Protein AF-A0A1C4LVW5-F1 (afdb_monomer_lite)

Foldseek 3Di:
DQQFAEDALLVLLVLLLVVLVVQLVVCVVVVWHPDPPPPTHSVVSNVLSVLSNVLSCVDDDPPDDDDPRVVSLVSQLLSCQLDDPRSVVCSQVSSVVVSYDYDHDPDHPRPPDDPSVVVVVVVVPD

Secondary structure (DSSP, 8-state):
-PPPEE--HHHHHHHHHHHHHHHHHHHHHHTS-SSS-STT-HHHHHHHHHHHHHHHHTSPPTT--S--HHHHHHHHHHHHHHS-HHHHHHHHHHHHHTTEE----S-----S-STHHHHHHHHS--

pLDDT: mean 72.52, std 17.99, range [35.81, 91.88]

Sequence (126 aa):
MRIKRPIDDGEAARVLTYLAVIQIRAMARRREPFFEWMGDDYVACIGWLADLVHSLAGAPPPTMRLPFPRRRHRVMEHTWAVADDAGRRWILEALEREGRAWNPPTGGKPALGGLIARWARCREGG

Radius of gyration: 15.1 Å; chains: 1; bounding box: 37×40×40 Å

Structure (mmCIF, N/CA/C/O backbone):
data_AF-A0A1C4LVW5-F1
#
_entry.id   AF-A0A1C4LVW5-F1
#
loop_
_atom_site.group_PDB
_atom_site.id
_atom_site.type_symbol
_atom_site.label_atom_id
_atom_site.label_alt_id
_atom_site.label_comp_id
_atom_site.label_asym_id
_atom_site.label_entity_id
_atom_site.label_seq_id
_atom_site.pdbx_PDB_ins_code
_atom_site.Cartn_x
_atom_site.Cartn_y
_atom_site.Cartn_z
_atom_site.occupancy
_atom_site.B_iso_or_equiv
_atom_site.auth_seq_id
_atom_site.auth_comp_id
_atom_site.auth_asym_id
_atom_site.auth_atom_id
_atom_site.pdbx_PDB_model_num
ATOM 1 N N . MET A 1 1 ? -11.208 22.719 5.347 1.00 50.19 1 MET A N 1
ATOM 2 C CA . MET A 1 1 ? -10.317 21.645 5.836 1.00 50.19 1 MET A CA 1
ATOM 3 C C . MET A 1 1 ? -11.197 20.474 6.264 1.00 50.19 1 MET A C 1
ATOM 5 O O . MET A 1 1 ? -11.912 20.606 7.248 1.00 50.19 1 MET A O 1
ATOM 9 N N . ARG A 1 2 ? -11.291 19.392 5.472 1.00 63.41 2 ARG A N 1
ATOM 10 C CA . ARG A 1 2 ? -12.091 18.215 5.871 1.00 63.41 2 ARG A CA 1
ATOM 11 C C . ARG A 1 2 ? -11.367 17.513 7.020 1.00 63.41 2 ARG A C 1
ATOM 13 O O . ARG A 1 2 ? -10.191 17.191 6.885 1.00 63.41 2 ARG A O 1
ATOM 20 N N . ILE A 1 3 ? -12.059 17.295 8.135 1.00 73.06 3 ILE A N 1
ATOM 21 C CA . ILE A 1 3 ? -11.538 16.512 9.258 1.00 73.06 3 ILE A CA 1
ATOM 22 C C . ILE A 1 3 ? -11.366 15.069 8.766 1.00 73.06 3 ILE A C 1
ATOM 24 O O . ILE A 1 3 ? -12.339 14.439 8.349 1.00 73.06 3 ILE A O 1
ATOM 28 N N . LYS A 1 4 ? -10.128 14.563 8.764 1.00 85.00 4 LYS A N 1
ATOM 29 C CA . LYS A 1 4 ? -9.839 13.166 8.415 1.00 85.00 4 LYS A CA 1
ATOM 30 C C . LYS A 1 4 ? -10.251 12.269 9.577 1.00 85.00 4 LYS A C 1
ATOM 32 O O . LYS A 1 4 ? -9.966 12.583 10.731 1.00 85.00 4 LYS A O 1
ATOM 37 N N . ARG A 1 5 ? -10.894 11.139 9.284 1.00 90.25 5 ARG A N 1
ATOM 38 C CA . ARG A 1 5 ? -11.265 10.174 10.324 1.00 90.25 5 ARG A CA 1
ATOM 39 C C . ARG A 1 5 ? -10.052 9.303 10.678 1.00 90.25 5 ARG A C 1
ATOM 41 O O . ARG A 1 5 ? -9.508 8.688 9.758 1.00 90.25 5 ARG A O 1
ATOM 48 N N . PRO A 1 6 ? -9.641 9.217 11.956 1.00 89.06 6 PRO A N 1
ATOM 49 C CA . PRO A 1 6 ? -8.591 8.295 12.367 1.00 89.06 6 PRO A CA 1
ATOM 50 C C . PRO A 1 6 ? -9.045 6.843 12.170 1.00 89.06 6 PRO A C 1
ATOM 52 O O . PRO A 1 6 ? -10.211 6.522 12.414 1.00 89.06 6 PRO A O 1
ATOM 55 N N . ILE A 1 7 ? -8.135 5.983 11.714 1.00 86.56 7 ILE A N 1
ATOM 56 C CA . ILE A 1 7 ? -8.403 4.563 11.457 1.00 86.56 7 ILE A CA 1
ATOM 57 C C . ILE A 1 7 ? -7.324 3.662 12.058 1.00 86.56 7 ILE A C 1
ATOM 59 O O . ILE A 1 7 ? -6.179 4.081 12.227 1.00 86.56 7 ILE A O 1
ATOM 63 N N . ASP A 1 8 ? -7.697 2.418 12.360 1.00 86.06 8 ASP A N 1
ATOM 64 C CA . ASP A 1 8 ? -6.762 1.380 12.796 1.00 86.06 8 ASP A CA 1
ATOM 65 C C . ASP A 1 8 ? -6.098 0.651 11.610 1.00 86.06 8 ASP A C 1
ATOM 67 O O . ASP A 1 8 ? -6.474 0.826 10.447 1.00 86.06 8 ASP A O 1
ATOM 71 N N . ASP A 1 9 ? -5.110 -0.195 11.908 1.00 85.44 9 ASP A N 1
ATOM 72 C CA . ASP A 1 9 ? -4.372 -0.986 10.912 1.00 85.44 9 ASP A CA 1
ATOM 73 C C . ASP A 1 9 ? -5.262 -1.936 10.106 1.00 85.44 9 ASP A C 1
ATOM 75 O O . ASP A 1 9 ? -5.001 -2.217 8.937 1.00 85.44 9 ASP A O 1
ATOM 79 N N . GLY A 1 10 ? -6.317 -2.469 10.723 1.00 83.56 10 GLY A N 1
ATOM 80 C CA . GLY A 1 10 ? -7.216 -3.400 10.056 1.00 83.56 10 GLY A CA 1
ATOM 81 C C . GLY A 1 10 ? -8.107 -2.710 9.037 1.00 83.56 10 GLY A C 1
ATOM 82 O O . GLY A 1 10 ? -8.377 -3.261 7.968 1.00 83.56 10 GLY A O 1
ATOM 83 N N . GLU A 1 11 ? -8.555 -1.507 9.358 1.00 86.19 11 GLU A N 1
ATOM 84 C CA . GLU A 1 11 ? -9.271 -0.653 8.435 1.00 86.19 11 GLU A CA 1
ATOM 85 C C . GLU A 1 11 ? -8.353 -0.118 7.330 1.00 86.19 11 GLU A C 1
ATOM 87 O O . GLU A 1 11 ? -8.731 -0.187 6.158 1.00 86.19 11 GLU A O 1
ATOM 92 N N . ALA A 1 12 ? -7.134 0.315 7.666 1.00 88.69 12 ALA A N 1
ATOM 93 C CA . ALA A 1 12 ? -6.141 0.746 6.684 1.00 88.69 12 ALA A CA 1
ATOM 94 C C . ALA A 1 12 ? -5.856 -0.368 5.665 1.00 88.69 12 ALA A C 1
ATOM 96 O O . ALA A 1 12 ? -6.000 -0.152 4.462 1.00 88.69 12 ALA A O 1
ATOM 97 N N . ALA A 1 13 ? -5.584 -1.591 6.134 1.00 87.88 13 ALA A N 1
ATOM 98 C CA . ALA A 1 13 ? -5.351 -2.751 5.274 1.00 87.88 13 ALA A CA 1
ATOM 99 C C . ALA A 1 13 ? -6.521 -3.025 4.312 1.00 87.88 13 ALA A C 1
ATOM 101 O O . ALA A 1 13 ? -6.311 -3.319 3.133 1.00 87.88 13 ALA A O 1
ATOM 102 N N . ARG A 1 14 ? -7.770 -2.903 4.784 1.00 85.69 14 ARG A N 1
ATOM 103 C CA . ARG A 1 14 ? -8.960 -3.101 3.942 1.00 85.69 14 ARG A CA 1
ATOM 104 C C . ARG A 1 14 ? -9.089 -2.039 2.855 1.00 85.69 14 ARG A C 1
ATOM 106 O O . ARG A 1 14 ? -9.358 -2.391 1.708 1.00 85.69 14 ARG A O 1
ATOM 113 N N . VAL A 1 15 ? -8.919 -0.766 3.213 1.00 89.94 15 VAL A N 1
ATOM 114 C CA . VAL A 1 15 ? -9.013 0.351 2.260 1.00 89.94 15 VAL A CA 1
ATOM 115 C C . VAL A 1 15 ? -7.920 0.230 1.201 1.00 89.94 15 VAL A C 1
ATOM 117 O O . VAL A 1 15 ? -8.219 0.274 0.010 1.00 8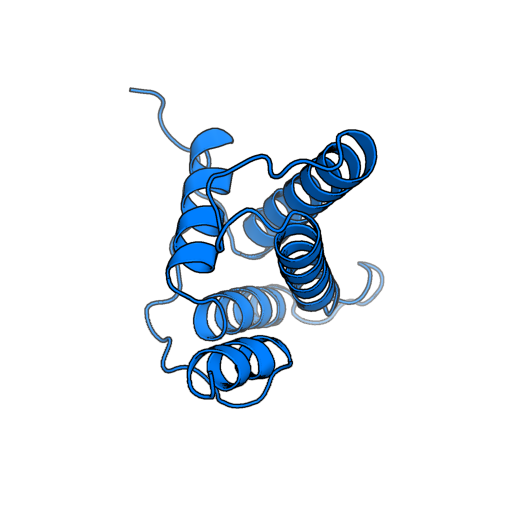9.94 15 VAL A O 1
ATOM 120 N N . LEU A 1 16 ? -6.677 -0.025 1.616 1.00 91.31 16 LEU A N 1
ATOM 121 C CA . LEU A 1 16 ? -5.541 -0.193 0.707 1.00 91.31 16 LEU A CA 1
ATOM 122 C C . LEU A 1 16 ? -5.735 -1.384 -0.238 1.00 91.31 16 LEU A C 1
ATOM 124 O O . LEU A 1 16 ? -5.508 -1.245 -1.436 1.00 91.31 16 LEU A O 1
ATOM 128 N N . THR A 1 17 ? -6.226 -2.522 0.267 1.00 89.75 17 THR A N 1
ATOM 129 C CA . THR A 1 17 ? -6.532 -3.699 -0.567 1.00 89.75 17 THR A CA 1
ATOM 130 C C . THR A 1 17 ? -7.570 -3.365 -1.639 1.00 89.75 17 THR A C 1
ATOM 132 O O . THR A 1 17 ? -7.396 -3.705 -2.808 1.00 89.75 17 THR A O 1
ATOM 135 N N . TYR A 1 18 ? -8.648 -2.676 -1.256 1.00 89.88 18 TYR A N 1
ATOM 136 C CA . TYR A 1 18 ? -9.700 -2.269 -2.185 1.00 89.88 18 TYR A CA 1
ATOM 137 C C . TYR A 1 18 ? -9.173 -1.319 -3.273 1.00 89.88 18 TYR A C 1
ATOM 139 O O . TYR A 1 18 ? -9.402 -1.554 -4.463 1.00 89.88 18 TYR A O 1
ATOM 147 N N . LEU A 1 19 ? -8.419 -0.289 -2.879 1.00 90.19 19 LEU A N 1
ATOM 148 C CA . LEU A 1 19 ? -7.835 0.684 -3.804 1.00 90.19 19 LEU A CA 1
ATOM 149 C C . LEU A 1 19 ? -6.818 0.043 -4.754 1.00 90.19 19 LEU A C 1
ATOM 151 O O . LEU A 1 19 ? -6.869 0.297 -5.958 1.00 90.19 19 LEU A O 1
ATOM 155 N N . ALA A 1 20 ? -5.947 -0.828 -4.241 1.00 90.81 20 ALA A N 1
ATOM 156 C CA . ALA A 1 20 ? -4.953 -1.536 -5.040 1.00 90.81 20 ALA A CA 1
ATOM 157 C C . ALA A 1 20 ? -5.610 -2.386 -6.138 1.00 90.81 20 ALA A C 1
ATOM 159 O O . ALA A 1 20 ? -5.222 -2.299 -7.301 1.00 90.81 20 ALA A O 1
ATOM 160 N N . VAL A 1 21 ? -6.670 -3.138 -5.817 1.00 91.88 21 VAL A N 1
ATOM 161 C CA . VAL A 1 21 ? -7.400 -3.951 -6.807 1.00 91.88 21 VAL A CA 1
ATOM 162 C C . VAL A 1 21 ? -8.043 -3.089 -7.898 1.00 91.88 21 VAL A C 1
ATOM 164 O O . VAL A 1 21 ? -8.009 -3.462 -9.074 1.00 91.88 21 VAL A O 1
ATOM 167 N N . ILE A 1 22 ? -8.624 -1.939 -7.542 1.00 90.69 22 ILE A N 1
ATOM 168 C CA . ILE A 1 22 ? -9.199 -1.011 -8.528 1.00 90.69 22 ILE A CA 1
ATOM 169 C C . ILE A 1 22 ? -8.113 -0.469 -9.455 1.00 90.69 22 ILE A C 1
ATOM 171 O O . ILE A 1 22 ? -8.289 -0.492 -10.674 1.00 90.69 22 ILE A O 1
ATOM 175 N N . GLN A 1 23 ? -6.991 -0.020 -8.894 1.00 89.31 23 GLN A N 1
ATOM 176 C CA . GLN A 1 23 ? -5.890 0.547 -9.668 1.00 89.31 23 GLN A CA 1
ATOM 177 C C . GLN A 1 23 ? -5.241 -0.496 -10.582 1.00 89.31 23 GLN A C 1
ATOM 179 O O . GLN A 1 23 ? -5.038 -0.206 -11.757 1.00 89.31 23 GLN A O 1
ATOM 184 N N . ILE A 1 24 ? -5.025 -1.730 -10.109 1.00 89.75 24 ILE A N 1
ATOM 185 C CA . ILE A 1 24 ? -4.551 -2.844 -10.948 1.00 89.75 24 ILE A CA 1
ATOM 186 C C . ILE A 1 24 ? -5.487 -3.052 -12.140 1.00 89.75 24 ILE A C 1
ATOM 188 O O . ILE A 1 24 ? -5.038 -3.088 -13.284 1.00 89.75 24 ILE A O 1
ATOM 192 N N . ARG A 1 25 ? -6.800 -3.167 -11.897 1.00 89.25 25 ARG A N 1
ATOM 193 C CA . ARG A 1 25 ? -7.788 -3.387 -12.968 1.00 89.25 25 ARG A CA 1
ATOM 194 C C . ARG A 1 25 ? -7.795 -2.250 -13.978 1.00 89.25 25 ARG A C 1
ATOM 196 O O . ARG A 1 25 ? -7.93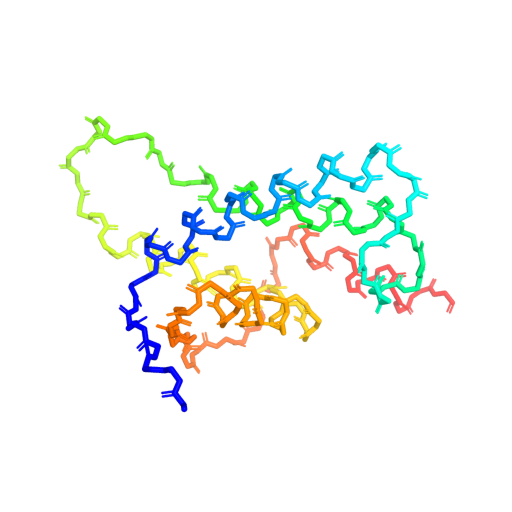8 -2.490 -15.174 1.00 89.25 25 ARG A O 1
ATOM 203 N N . ALA A 1 26 ? -7.678 -1.021 -13.498 1.00 88.19 26 ALA A N 1
ATOM 204 C CA . ALA A 1 26 ? -7.690 0.147 -14.350 1.00 88.19 26 ALA A CA 1
ATOM 205 C C . ALA A 1 26 ? -6.397 0.245 -15.188 1.00 88.19 26 ALA A C 1
ATOM 207 O O . ALA A 1 26 ? -6.492 0.475 -16.393 1.00 88.19 26 ALA A O 1
ATOM 208 N N . MET A 1 27 ? -5.220 -0.009 -14.598 1.00 89.75 27 MET A N 1
ATOM 209 C CA . MET A 1 27 ? -3.935 -0.057 -15.318 1.00 89.75 27 MET A CA 1
ATOM 210 C C . MET A 1 27 ? -3.909 -1.185 -16.347 1.00 89.75 27 MET A C 1
ATOM 212 O O . MET A 1 27 ? -3.559 -0.952 -17.497 1.00 89.75 27 MET A O 1
ATOM 216 N N . ALA A 1 28 ? -4.364 -2.386 -15.983 1.00 88.38 28 ALA A N 1
ATOM 217 C CA . ALA A 1 28 ? -4.415 -3.528 -16.897 1.00 88.38 28 ALA A CA 1
ATOM 218 C C . ALA A 1 28 ? -5.303 -3.263 -18.127 1.00 88.38 28 ALA A C 1
ATOM 220 O O . ALA A 1 28 ? -5.020 -3.757 -19.217 1.00 88.38 28 ALA A O 1
ATOM 221 N N . ARG A 1 29 ? -6.373 -2.471 -17.967 1.00 88.38 29 ARG A N 1
ATOM 222 C CA . ARG A 1 29 ? -7.258 -2.068 -19.071 1.00 88.38 29 ARG A CA 1
ATOM 223 C C . ARG A 1 29 ? -6.643 -0.993 -19.962 1.00 88.38 29 ARG A C 1
ATOM 225 O O . ARG A 1 29 ? -6.787 -1.077 -21.175 1.00 88.38 29 ARG A O 1
ATOM 232 N N . ARG A 1 30 ? -6.007 0.016 -19.365 1.00 86.31 30 ARG A N 1
ATOM 233 C CA . ARG A 1 30 ? -5.451 1.169 -20.089 1.00 86.31 30 ARG A CA 1
ATOM 234 C C . ARG A 1 30 ? -4.072 0.906 -20.686 1.00 86.31 30 ARG A C 1
ATOM 236 O O . ARG A 1 30 ? -3.717 1.568 -21.647 1.00 86.31 30 ARG A O 1
ATOM 243 N N . ARG A 1 31 ? -3.329 -0.063 -20.137 1.00 84.75 31 ARG A N 1
ATOM 244 C CA . ARG A 1 31 ? -1.906 -0.319 -20.429 1.00 84.75 31 ARG A CA 1
ATOM 245 C C . ARG A 1 31 ? -1.023 0.910 -20.190 1.00 84.75 31 ARG A C 1
ATOM 247 O O . ARG A 1 31 ? -0.039 1.124 -20.884 1.00 84.75 31 ARG A O 1
ATOM 254 N N . GLU A 1 32 ? -1.404 1.703 -19.197 1.00 81.50 32 GLU A N 1
ATOM 255 C CA . GLU A 1 32 ? -0.751 2.949 -18.808 1.00 81.50 32 GLU A CA 1
ATOM 256 C C . GLU A 1 32 ? -0.741 3.045 -17.279 1.00 81.50 32 GLU A C 1
ATOM 258 O O . GLU A 1 32 ? -1.711 2.609 -16.635 1.00 81.50 32 GLU A O 1
ATOM 263 N N . PRO A 1 33 ? 0.312 3.619 -16.679 1.00 74.69 33 PRO A N 1
ATOM 264 C CA . PRO A 1 33 ? 0.351 3.836 -15.244 1.00 74.69 33 PRO A CA 1
ATOM 265 C C . PRO A 1 33 ? -0.599 4.982 -14.842 1.00 74.69 33 PRO A C 1
ATOM 267 O O . PRO A 1 33 ? -0.805 5.945 -15.578 1.00 74.69 33 PRO A O 1
ATOM 270 N N . PHE A 1 34 ? -1.217 4.887 -13.657 1.00 66.69 34 PHE A N 1
ATOM 271 C CA . PHE A 1 34 ? -2.061 5.972 -13.110 1.00 66.69 34 PHE A CA 1
ATOM 272 C C . PHE A 1 34 ? -1.259 7.112 -12.478 1.00 66.69 34 PHE A C 1
ATOM 274 O O . PHE A 1 34 ? -1.814 8.175 -12.202 1.00 66.69 34 PHE A O 1
ATOM 281 N N . PHE A 1 35 ? 0.017 6.865 -12.214 1.00 65.50 35 PHE A N 1
ATOM 282 C CA . PHE A 1 35 ? 0.938 7.768 -11.549 1.00 65.50 35 PHE A CA 1
ATOM 283 C C . PHE A 1 35 ? 2.252 7.736 -12.321 1.00 65.50 35 PHE A C 1
ATOM 285 O O . PHE A 1 35 ? 2.616 6.677 -12.827 1.00 65.50 35 PHE A O 1
ATOM 292 N N . GLU A 1 36 ? 2.982 8.848 -12.360 1.00 60.62 36 GLU A N 1
ATOM 293 C CA . GLU A 1 36 ? 4.411 8.848 -12.698 1.00 60.62 36 GLU A CA 1
ATOM 294 C C . GLU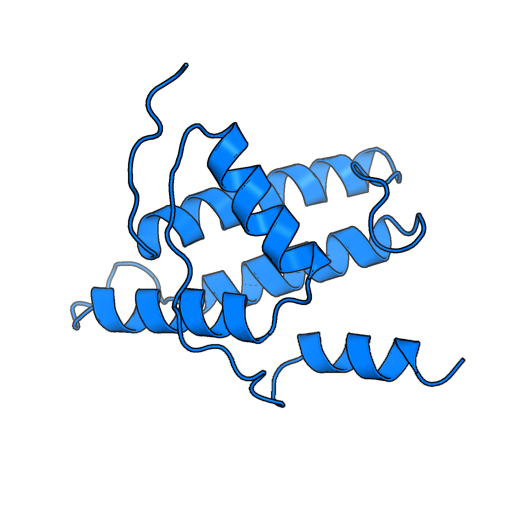 A 1 36 ? 5.161 8.101 -11.576 1.00 60.62 36 GLU A C 1
ATOM 296 O O . GLU A 1 36 ? 5.749 8.688 -10.670 1.00 60.62 36 GLU A O 1
ATOM 301 N N . TRP A 1 37 ? 5.027 6.777 -11.537 1.00 64.38 37 TRP A N 1
ATOM 302 C CA . TRP A 1 37 ? 5.591 5.908 -10.514 1.00 64.38 37 TRP A CA 1
ATOM 303 C C . TRP A 1 37 ? 6.505 4.888 -11.194 1.00 64.38 37 TRP A C 1
ATOM 305 O O . TRP A 1 37 ? 6.105 4.240 -12.152 1.00 64.38 37 TRP A O 1
ATOM 315 N N . MET A 1 38 ? 7.739 4.758 -10.686 1.00 52.84 38 MET A N 1
ATOM 316 C CA . MET A 1 38 ? 8.722 3.732 -11.078 1.00 52.84 38 MET A CA 1
ATOM 317 C C . MET A 1 38 ? 9.104 3.737 -12.568 1.00 52.84 38 MET A C 1
ATOM 319 O O . MET A 1 38 ? 9.331 2.675 -13.129 1.00 52.84 38 MET A O 1
ATOM 323 N N . GLY A 1 39 ? 9.216 4.909 -13.203 1.00 54.25 39 GLY A N 1
ATOM 324 C CA . GLY A 1 39 ? 9.658 4.994 -14.601 1.00 54.25 39 GLY A CA 1
ATOM 325 C C . GLY A 1 39 ? 8.713 4.247 -15.546 1.00 54.25 39 GLY A C 1
ATOM 326 O O . GLY A 1 39 ? 9.065 3.195 -16.057 1.00 54.25 39 GLY A O 1
ATOM 327 N N . ASP A 1 40 ? 7.507 4.784 -15.729 1.00 61.34 40 ASP A N 1
ATOM 328 C CA . ASP A 1 40 ? 6.515 4.485 -16.778 1.00 61.34 40 ASP A CA 1
ATOM 329 C C . ASP A 1 40 ? 6.028 3.034 -16.998 1.00 61.34 40 ASP A C 1
ATOM 331 O O . ASP A 1 40 ? 5.055 2.832 -17.732 1.00 61.34 40 ASP A O 1
ATOM 335 N N . ASP A 1 41 ? 6.596 2.014 -16.348 1.00 79.50 41 ASP A N 1
ATOM 336 C CA . ASP A 1 41 ? 6.149 0.632 -16.530 1.00 79.50 41 ASP A CA 1
ATOM 337 C C . ASP A 1 41 ? 4.923 0.305 -15.657 1.00 79.50 41 ASP A C 1
ATOM 339 O O . ASP A 1 41 ? 5.001 -0.008 -14.461 1.00 79.50 41 ASP A O 1
ATOM 343 N N . TYR A 1 42 ? 3.746 0.334 -16.286 1.00 79.38 42 TYR A N 1
ATOM 344 C CA . TYR A 1 42 ? 2.479 -0.055 -15.665 1.00 79.38 42 TYR A CA 1
ATOM 345 C C . TYR A 1 42 ? 2.478 -1.510 -15.158 1.00 79.38 42 TYR A C 1
ATOM 347 O O . TYR A 1 42 ? 1.722 -1.826 -14.236 1.00 79.38 42 TYR A O 1
ATOM 355 N N . VAL A 1 43 ? 3.318 -2.397 -15.711 1.00 83.94 43 VAL A N 1
ATOM 356 C CA . VAL A 1 43 ? 3.469 -3.783 -15.241 1.00 83.94 43 VAL A CA 1
ATOM 357 C C . VAL A 1 43 ? 4.171 -3.810 -13.887 1.00 83.94 43 VAL A C 1
ATOM 359 O O . VAL A 1 43 ? 3.708 -4.506 -12.981 1.00 83.94 43 VAL A O 1
ATOM 362 N N . ALA A 1 44 ? 5.223 -3.008 -13.704 1.00 82.31 44 ALA A N 1
ATOM 363 C CA . ALA A 1 44 ? 5.896 -2.855 -12.415 1.00 82.31 44 ALA A CA 1
ATOM 364 C C . ALA A 1 44 ? 4.942 -2.287 -11.347 1.00 82.31 44 ALA A C 1
ATOM 366 O O . ALA A 1 44 ? 4.885 -2.799 -10.226 1.00 82.31 44 ALA A O 1
ATOM 367 N N . CYS A 1 45 ? 4.114 -1.303 -11.717 1.00 82.12 45 CYS A N 1
ATOM 368 C CA . CYS A 1 45 ? 3.086 -0.750 -10.829 1.00 82.12 45 CYS A CA 1
ATOM 369 C C . CYS A 1 45 ? 2.047 -1.805 -10.411 1.00 82.12 45 CYS A C 1
ATOM 371 O O . CYS A 1 45 ? 1.679 -1.897 -9.237 1.00 82.12 45 CYS A O 1
ATOM 373 N N . ILE A 1 46 ? 1.577 -2.626 -11.357 1.00 86.94 46 ILE A N 1
ATOM 374 C CA . ILE A 1 46 ? 0.664 -3.740 -11.064 1.00 86.94 46 ILE A CA 1
ATOM 375 C C . ILE A 1 46 ? 1.333 -4.762 -10.141 1.00 86.94 46 ILE A C 1
ATOM 377 O O . ILE A 1 46 ? 0.700 -5.198 -9.179 1.00 86.94 46 ILE A O 1
ATOM 381 N N . GLY A 1 47 ? 2.589 -5.127 -10.412 1.00 85.19 47 GLY A N 1
ATOM 382 C CA . GLY A 1 47 ? 3.354 -6.080 -9.607 1.00 85.19 47 GLY A CA 1
ATOM 383 C C . GLY A 1 47 ? 3.472 -5.633 -8.152 1.00 85.19 47 GLY A C 1
ATOM 384 O O . GLY A 1 47 ? 3.125 -6.388 -7.247 1.00 85.19 47 GLY A O 1
ATOM 385 N N . TRP A 1 48 ? 3.842 -4.371 -7.928 1.00 85.56 48 TRP A N 1
ATOM 386 C CA . TRP A 1 48 ? 3.937 -3.812 -6.581 1.00 85.56 48 TRP A CA 1
ATOM 387 C C . TRP A 1 48 ? 2.591 -3.831 -5.841 1.00 85.56 48 TRP A C 1
ATOM 389 O O . TRP A 1 48 ? 2.513 -4.269 -4.692 1.00 85.56 48 TRP A O 1
ATOM 399 N N . LEU A 1 49 ? 1.504 -3.406 -6.497 1.00 87.75 49 LEU A N 1
ATOM 400 C CA . LEU A 1 49 ? 0.170 -3.423 -5.886 1.00 87.75 49 LEU A CA 1
ATOM 401 C C . LEU A 1 49 ? -0.316 -4.850 -5.600 1.00 87.75 49 LEU A C 1
ATOM 403 O O . LEU A 1 49 ? -1.016 -5.072 -4.611 1.00 87.75 49 LEU A O 1
ATOM 407 N N . ALA A 1 50 ? 0.036 -5.821 -6.442 1.00 87.38 50 ALA A N 1
ATOM 408 C CA . ALA A 1 50 ? -0.302 -7.221 -6.222 1.00 87.38 50 ALA A CA 1
ATOM 409 C C . ALA A 1 50 ? 0.455 -7.793 -5.013 1.00 87.38 50 ALA A C 1
ATOM 411 O O . ALA A 1 50 ? -0.159 -8.449 -4.168 1.00 87.38 50 ALA A O 1
ATOM 412 N N . ASP A 1 51 ? 1.747 -7.481 -4.884 1.00 84.19 51 ASP A N 1
ATOM 413 C CA . ASP A 1 51 ? 2.570 -7.862 -3.731 1.00 84.19 51 ASP A CA 1
ATOM 414 C C . ASP A 1 51 ? 2.050 -7.224 -2.434 1.00 84.19 51 ASP A C 1
ATOM 416 O O . ASP A 1 51 ? 1.977 -7.890 -1.394 1.00 84.19 51 ASP A O 1
ATOM 420 N N . LEU A 1 52 ? 1.606 -5.963 -2.494 1.00 85.44 52 LEU A N 1
ATOM 421 C CA . LEU A 1 52 ? 0.920 -5.295 -1.389 1.00 85.44 52 LEU A CA 1
ATOM 422 C C . LEU A 1 52 ? -0.347 -6.062 -0.988 1.00 85.44 52 LEU A C 1
ATOM 424 O O . LEU A 1 52 ? -0.499 -6.439 0.173 1.00 85.44 52 LEU A O 1
ATOM 428 N N . VAL A 1 53 ? -1.252 -6.324 -1.936 1.00 85.94 53 VAL A N 1
ATOM 429 C CA . VAL A 1 53 ? -2.502 -7.060 -1.680 1.00 85.94 53 VAL A CA 1
ATOM 430 C C . VAL A 1 53 ? -2.217 -8.432 -1.079 1.00 85.94 53 VAL A C 1
ATOM 432 O O . VAL A 1 53 ? -2.887 -8.824 -0.127 1.00 85.94 53 VAL A O 1
ATOM 435 N N . HIS A 1 54 ? -1.215 -9.150 -1.585 1.00 80.62 54 HIS A N 1
ATOM 436 C CA . HIS A 1 54 ? -0.826 -10.451 -1.051 1.00 80.62 54 HIS A CA 1
ATOM 437 C C . HIS A 1 54 ? -0.320 -10.349 0.395 1.00 80.62 54 HIS A C 1
ATOM 439 O O . HIS A 1 54 ? -0.743 -11.119 1.261 1.00 80.62 54 HIS A O 1
ATOM 445 N N . SER A 1 55 ? 0.518 -9.350 0.676 1.00 78.12 55 SER A N 1
ATOM 446 C CA . SER A 1 55 ? 1.048 -9.080 2.017 1.00 78.12 55 SER A CA 1
ATOM 447 C C . SER A 1 55 ? -0.074 -8.763 3.013 1.00 78.12 55 SER A C 1
ATOM 449 O O . SER A 1 55 ? -0.073 -9.264 4.139 1.00 78.12 55 SER A O 1
ATOM 451 N N . LEU A 1 56 ? -1.085 -8.005 2.578 1.00 80.06 56 LEU A N 1
ATOM 452 C CA . LEU A 1 56 ? -2.273 -7.682 3.372 1.00 80.06 56 LEU A CA 1
ATOM 453 C C . LEU A 1 56 ? -3.243 -8.877 3.510 1.00 80.06 56 LEU A C 1
ATOM 455 O O . LEU A 1 56 ? -3.890 -9.031 4.550 1.00 80.06 56 LEU A O 1
ATOM 459 N N . ALA A 1 57 ? -3.318 -9.752 2.501 1.00 66.38 57 ALA A N 1
ATOM 460 C CA . ALA A 1 57 ? -4.162 -10.950 2.472 1.00 66.38 57 ALA A CA 1
ATOM 461 C C . ALA A 1 57 ? -3.646 -12.107 3.346 1.00 66.38 57 ALA A C 1
ATOM 463 O O . ALA A 1 57 ? -4.411 -13.018 3.657 1.00 66.38 57 ALA A O 1
ATOM 464 N N . GLY A 1 58 ? -2.398 -12.057 3.832 1.00 56.50 58 GLY A N 1
ATOM 465 C CA . GLY A 1 58 ? -1.861 -12.994 4.835 1.00 56.50 58 GLY A CA 1
ATOM 466 C C . GLY A 1 58 ? -2.631 -13.024 6.172 1.00 56.50 58 GLY A C 1
ATOM 467 O O . GLY A 1 58 ? -2.292 -13.784 7.089 1.00 56.50 58 GLY A O 1
ATOM 468 N N . ALA A 1 59 ? -3.682 -12.211 6.316 1.00 49.94 59 ALA A N 1
ATOM 469 C CA . ALA A 1 59 ? -4.694 -12.308 7.359 1.00 49.94 59 ALA A CA 1
ATOM 470 C C . ALA A 1 59 ? -5.754 -13.389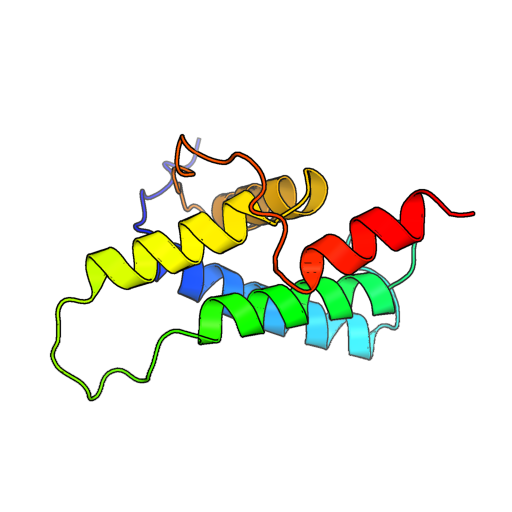 7.019 1.00 49.94 59 ALA A C 1
ATOM 472 O O . ALA A 1 59 ? -6.487 -13.223 6.047 1.00 49.94 59 ALA A O 1
ATOM 473 N N . PRO A 1 60 ? -5.892 -14.481 7.803 1.00 42.47 60 PRO A N 1
ATOM 474 C CA . PRO A 1 60 ? -6.881 -15.522 7.535 1.00 42.47 60 PRO A CA 1
ATOM 475 C C . PRO A 1 60 ? -8.323 -14.988 7.638 1.00 42.47 60 PRO A C 1
ATOM 477 O O . PRO A 1 60 ? -8.560 -13.971 8.305 1.00 42.47 60 PRO A O 1
ATOM 480 N N . PRO A 1 61 ? -9.291 -15.679 7.002 1.00 42.84 61 PRO A N 1
ATOM 481 C CA . PRO A 1 61 ? -10.699 -15.296 6.994 1.00 42.84 61 PRO A CA 1
ATOM 482 C C . PRO A 1 61 ? -11.304 -15.197 8.410 1.00 42.84 61 PRO A C 1
ATOM 484 O O . PRO A 1 61 ? -10.822 -15.835 9.348 1.00 42.84 61 PRO A O 1
ATOM 487 N N . PRO A 1 62 ? -12.392 -14.419 8.573 1.00 48.25 62 PRO A N 1
ATOM 488 C CA . PRO A 1 62 ? -12.973 -14.022 9.864 1.00 48.25 62 PRO A CA 1
ATOM 489 C C . PRO A 1 62 ? -13.586 -15.155 10.716 1.00 48.25 62 PRO A C 1
ATOM 491 O O . PRO A 1 62 ? -14.225 -14.876 11.726 1.00 48.25 62 PRO A O 1
ATOM 494 N N . THR A 1 63 ? -13.423 -16.423 10.337 1.00 45.78 63 THR A N 1
ATOM 495 C CA . THR A 1 63 ? -14.043 -17.582 10.999 1.00 45.78 63 THR A CA 1
ATOM 496 C C . THR A 1 63 ? -13.246 -18.147 12.180 1.00 45.78 63 THR A C 1
ATOM 498 O O . THR A 1 63 ? -13.807 -18.907 12.966 1.00 45.78 63 THR A O 1
ATOM 501 N N . MET A 1 64 ? -11.978 -17.771 12.376 1.00 42.19 64 MET A N 1
ATOM 502 C CA . MET A 1 64 ? -11.216 -18.145 13.580 1.00 42.19 64 MET A CA 1
ATOM 503 C C . MET A 1 64 ? -11.371 -17.087 14.683 1.00 42.19 64 MET A C 1
ATOM 505 O O . MET A 1 64 ? -11.566 -15.917 14.394 1.00 42.19 64 MET A O 1
ATOM 509 N N . ARG A 1 65 ? -11.324 -17.477 15.962 1.00 46.22 65 ARG A N 1
ATOM 510 C CA . ARG A 1 65 ? -11.539 -16.602 17.136 1.00 46.22 65 ARG A CA 1
ATOM 511 C C . ARG A 1 65 ? -10.290 -16.551 18.039 1.00 46.22 65 ARG A C 1
ATOM 513 O O . ARG A 1 65 ? -10.330 -17.058 19.152 1.00 46.22 65 ARG A O 1
ATOM 520 N N . LEU A 1 66 ? -9.174 -15.969 17.582 1.00 42.06 66 LEU A N 1
ATOM 521 C CA . LEU A 1 66 ? -7.954 -15.734 18.394 1.00 42.06 66 LEU A CA 1
ATOM 522 C C . LEU A 1 66 ? -7.360 -14.331 18.112 1.00 42.06 66 LEU A C 1
ATOM 524 O O . LEU A 1 66 ? -7.622 -13.777 17.053 1.00 42.06 66 LEU A O 1
ATOM 528 N N . PRO A 1 67 ? -6.615 -13.696 19.041 1.00 45.75 67 PRO A N 1
ATOM 529 C CA . PRO A 1 67 ? -6.645 -12.246 19.278 1.00 45.75 67 PRO A CA 1
ATOM 530 C C . PRO A 1 67 ? -6.113 -11.413 18.094 1.00 45.75 67 PRO A C 1
ATOM 532 O O . PRO A 1 67 ? -4.910 -11.258 17.883 1.00 45.75 67 PRO A O 1
ATOM 535 N N . PHE A 1 68 ? -7.053 -10.839 17.338 1.00 55.34 68 PHE A N 1
ATOM 536 C CA . PHE A 1 68 ? -6.878 -10.223 16.018 1.00 55.34 68 PHE A CA 1
ATOM 537 C C . PHE A 1 68 ? -6.142 -8.874 15.895 1.00 55.34 68 PHE A C 1
ATOM 539 O O . PHE A 1 68 ? -5.517 -8.676 14.846 1.00 55.34 68 PHE A O 1
ATOM 546 N N . PRO A 1 69 ? -6.156 -7.937 16.866 1.00 55.59 69 PRO A N 1
ATOM 547 C CA . PRO A 1 69 ? -5.581 -6.608 16.628 1.00 55.59 69 PRO A CA 1
ATOM 548 C C . PRO A 1 69 ? -4.055 -6.660 16.485 1.00 55.59 69 PRO A C 1
ATOM 550 O O . PRO A 1 69 ? -3.491 -6.034 15.593 1.00 55.59 69 PRO A O 1
ATOM 553 N N . ARG A 1 70 ? -3.383 -7.511 17.273 1.00 58.12 70 ARG A N 1
ATOM 554 C CA . ARG A 1 70 ? -1.917 -7.656 17.246 1.00 58.12 70 ARG A CA 1
ATOM 555 C C . ARG A 1 70 ? -1.387 -8.209 15.921 1.00 58.12 70 ARG A C 1
ATOM 557 O O . ARG A 1 70 ? -0.274 -7.882 15.531 1.00 58.12 70 ARG A O 1
ATOM 564 N N . ARG A 1 71 ? -2.158 -9.052 15.223 1.00 62.53 71 ARG A N 1
ATOM 565 C CA . ARG A 1 71 ? -1.727 -9.658 13.950 1.00 62.53 71 ARG A CA 1
ATOM 566 C C . ARG A 1 71 ? -1.915 -8.705 12.772 1.00 62.53 71 ARG A C 1
ATOM 568 O O . ARG A 1 71 ? -1.062 -8.679 11.898 1.00 62.53 71 ARG A O 1
ATOM 575 N N . ARG A 1 72 ? -2.989 -7.906 12.763 1.00 64.12 72 ARG A N 1
ATOM 576 C CA . ARG A 1 72 ? -3.201 -6.863 11.741 1.00 64.12 72 ARG A CA 1
ATOM 577 C C . ARG A 1 72 ? -2.212 -5.713 11.888 1.00 64.12 72 ARG A C 1
ATOM 579 O O . ARG A 1 72 ? -1.668 -5.277 10.881 1.00 64.12 72 ARG A O 1
ATOM 586 N N . HIS A 1 73 ? -1.904 -5.338 13.130 1.00 68.75 73 HIS A N 1
ATOM 587 C CA . HIS A 1 73 ? -0.810 -4.420 13.433 1.00 68.75 73 HIS A CA 1
ATOM 588 C C . HIS A 1 73 ? 0.508 -4.895 12.820 1.00 68.75 73 HIS A C 1
ATOM 590 O O . HIS A 1 73 ? 1.097 -4.185 12.017 1.00 68.75 73 HIS A O 1
ATOM 596 N N . ARG A 1 74 ? 0.891 -6.158 13.060 1.00 73.56 74 ARG A N 1
ATOM 597 C CA . ARG A 1 74 ? 2.102 -6.754 12.468 1.00 73.56 74 ARG A CA 1
ATOM 598 C C . ARG A 1 74 ? 2.102 -6.785 10.936 1.00 73.56 74 ARG A C 1
ATOM 600 O O . ARG A 1 74 ? 3.163 -6.679 10.337 1.00 73.56 74 ARG A O 1
ATOM 607 N N . VAL A 1 75 ? 0.946 -6.960 10.292 1.00 76.88 75 VAL A N 1
ATOM 608 C CA . VAL A 1 75 ? 0.845 -6.978 8.819 1.00 76.88 75 VAL A CA 1
ATOM 609 C C . VAL A 1 75 ? 1.062 -5.582 8.239 1.00 76.88 75 VAL A C 1
ATOM 611 O O . VAL A 1 75 ? 1.840 -5.436 7.296 1.00 76.88 75 VAL A O 1
ATOM 614 N N . MET A 1 76 ? 0.427 -4.557 8.810 1.00 84.50 76 MET A N 1
ATOM 615 C CA . MET A 1 76 ? 0.648 -3.169 8.392 1.00 84.50 76 MET A CA 1
ATOM 616 C C . MET A 1 76 ? 2.061 -2.690 8.738 1.00 84.50 76 MET A C 1
ATOM 618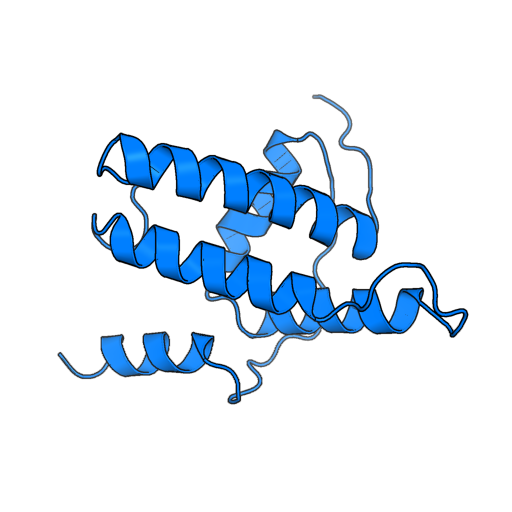 O O . MET A 1 76 ? 2.686 -2.019 7.925 1.00 84.50 76 MET A O 1
ATOM 622 N N . GLU A 1 77 ? 2.598 -3.094 9.889 1.00 83.31 77 GLU A N 1
ATOM 623 C CA . GLU A 1 77 ? 3.983 -2.840 10.294 1.00 83.31 77 GLU A CA 1
ATOM 624 C C . GLU A 1 77 ? 4.982 -3.471 9.325 1.00 83.31 77 GLU A C 1
ATOM 626 O O . GLU A 1 77 ? 5.878 -2.784 8.838 1.00 83.31 77 GLU A O 1
ATOM 631 N N . HIS A 1 78 ? 4.795 -4.744 8.966 1.00 79.19 78 HIS A N 1
ATOM 632 C CA . HIS A 1 78 ? 5.626 -5.403 7.964 1.00 79.19 78 HIS A CA 1
ATOM 633 C C . HIS A 1 78 ? 5.530 -4.697 6.610 1.00 79.19 78 HIS A C 1
ATOM 635 O O . HIS A 1 78 ? 6.560 -4.351 6.041 1.00 79.19 78 HIS A O 1
ATOM 641 N N . THR A 1 79 ? 4.308 -4.429 6.138 1.00 83.38 79 THR A N 1
ATOM 642 C CA . THR A 1 79 ? 4.038 -3.725 4.874 1.00 83.38 79 THR A CA 1
ATOM 643 C C . THR A 1 79 ? 4.738 -2.366 4.837 1.00 83.38 79 THR A C 1
ATOM 645 O O . THR A 1 79 ? 5.395 -2.032 3.856 1.00 83.38 79 THR A O 1
ATOM 648 N N . TRP A 1 80 ? 4.661 -1.602 5.928 1.00 86.38 80 TRP A N 1
ATOM 649 C CA . TRP A 1 80 ? 5.330 -0.312 6.070 1.00 86.38 80 TRP A CA 1
ATOM 650 C C . TRP A 1 80 ? 6.860 -0.434 6.085 1.00 86.38 80 TRP A C 1
ATOM 652 O O . TRP A 1 80 ? 7.563 0.364 5.460 1.00 86.38 80 TRP A O 1
ATOM 662 N N . ALA A 1 81 ? 7.390 -1.442 6.781 1.00 81.50 81 ALA A N 1
ATOM 663 C CA . ALA A 1 81 ? 8.825 -1.670 6.902 1.00 81.50 81 ALA A CA 1
ATOM 664 C C . ALA A 1 81 ? 9.477 -2.074 5.571 1.00 81.50 81 ALA A C 1
ATOM 666 O O . ALA A 1 81 ? 10.609 -1.666 5.317 1.00 81.50 81 ALA A O 1
ATOM 667 N N . VAL A 1 82 ? 8.781 -2.853 4.737 1.00 75.50 82 VAL A N 1
ATOM 668 C CA . VAL A 1 82 ? 9.305 -3.333 3.446 1.00 75.50 82 VAL A CA 1
ATOM 669 C C . VAL A 1 82 ? 8.991 -2.410 2.272 1.00 75.50 82 VAL A C 1
ATOM 671 O O . VAL A 1 82 ? 9.685 -2.487 1.264 1.00 75.50 82 VAL A O 1
ATOM 674 N N . ALA A 1 83 ? 7.975 -1.549 2.380 1.00 80.56 83 ALA A N 1
ATOM 675 C CA . ALA A 1 83 ? 7.693 -0.547 1.360 1.00 80.56 83 ALA A CA 1
ATOM 676 C C . ALA A 1 83 ? 8.860 0.444 1.232 1.00 80.56 83 ALA A C 1
ATOM 678 O O . ALA A 1 83 ? 9.399 0.930 2.230 1.00 80.56 83 ALA A O 1
ATOM 679 N N . ASP A 1 84 ? 9.218 0.756 -0.010 1.00 79.31 84 ASP A N 1
ATOM 680 C CA . ASP A 1 84 ? 10.118 1.851 -0.350 1.00 79.31 84 ASP A CA 1
ATOM 681 C C . ASP A 1 84 ? 9.433 3.214 -0.132 1.00 79.31 84 ASP A C 1
ATOM 683 O O . ASP A 1 84 ? 8.242 3.297 0.184 1.00 79.31 84 ASP A O 1
ATOM 687 N N . ASP A 1 85 ? 10.172 4.312 -0.293 1.00 82.19 85 ASP A N 1
ATOM 688 C CA . ASP A 1 85 ? 9.637 5.659 -0.050 1.00 82.19 85 ASP A CA 1
ATOM 689 C C . ASP A 1 85 ? 8.429 5.984 -0.936 1.00 82.19 85 ASP A C 1
ATOM 691 O O . ASP A 1 85 ? 7.489 6.652 -0.497 1.00 82.19 85 ASP A O 1
ATOM 695 N N . ALA A 1 86 ? 8.427 5.481 -2.172 1.00 77.31 86 ALA A N 1
ATOM 696 C CA . ALA A 1 86 ? 7.317 5.656 -3.096 1.00 77.31 86 ALA A CA 1
ATOM 697 C C . ALA A 1 86 ? 6.079 4.862 -2.648 1.00 77.31 86 ALA A C 1
ATOM 699 O O . ALA A 1 86 ? 4.985 5.421 -2.578 1.00 77.31 86 ALA A O 1
ATOM 700 N N . GLY A 1 87 ? 6.249 3.599 -2.254 1.00 82.06 87 GLY A N 1
ATOM 701 C CA . GLY A 1 87 ? 5.185 2.774 -1.697 1.00 82.06 87 GLY A CA 1
ATOM 702 C C . GLY A 1 87 ? 4.599 3.333 -0.400 1.00 82.06 87 GLY A C 1
ATOM 703 O O . GLY A 1 87 ? 3.380 3.380 -0.235 1.00 82.06 87 GLY A O 1
ATOM 704 N N . ARG A 1 88 ? 5.447 3.837 0.505 1.00 87.12 88 ARG A N 1
ATOM 705 C CA . ARG A 1 88 ? 5.013 4.517 1.739 1.00 87.12 88 ARG A CA 1
ATOM 706 C C . ARG A 1 88 ? 4.203 5.773 1.438 1.00 87.12 88 ARG A C 1
ATOM 708 O O . ARG A 1 88 ? 3.163 5.992 2.058 1.00 87.12 88 ARG A O 1
ATOM 715 N N . ARG A 1 89 ? 4.649 6.574 0.467 1.00 85.50 89 ARG A N 1
ATOM 716 C CA . ARG A 1 89 ? 3.921 7.763 0.010 1.00 85.50 89 ARG A CA 1
ATOM 717 C C . ARG A 1 89 ? 2.564 7.389 -0.576 1.00 85.50 89 ARG A C 1
ATOM 719 O O . ARG A 1 89 ? 1.567 7.980 -0.177 1.00 85.50 89 ARG A O 1
ATOM 726 N N . TRP A 1 90 ? 2.510 6.368 -1.432 1.00 86.88 90 TRP A N 1
ATOM 727 C CA . TRP A 1 90 ? 1.250 5.876 -1.991 1.00 86.88 90 TRP A CA 1
ATOM 728 C C . TRP A 1 90 ? 0.275 5.442 -0.893 1.00 86.88 90 TRP A C 1
ATOM 730 O O . TRP A 1 90 ? -0.886 5.835 -0.935 1.00 86.88 90 TRP A O 1
ATOM 740 N N . ILE A 1 91 ? 0.736 4.699 0.123 1.00 89.38 91 ILE A N 1
ATOM 741 C CA . ILE A 1 91 ? -0.107 4.272 1.254 1.00 89.38 91 ILE A CA 1
ATOM 742 C C . ILE A 1 91 ? -0.738 5.485 1.952 1.00 89.38 91 ILE A C 1
ATOM 744 O O . ILE A 1 91 ? -1.948 5.504 2.188 1.00 89.38 91 ILE A O 1
ATOM 748 N N . LEU A 1 92 ? 0.066 6.502 2.269 1.00 90.69 92 LEU A N 1
ATOM 749 C CA . LEU A 1 92 ? -0.413 7.697 2.964 1.00 90.69 92 LEU A CA 1
ATOM 750 C C . LEU A 1 92 ? -1.366 8.524 2.095 1.00 90.69 92 LEU A C 1
ATOM 752 O O . LEU A 1 92 ? -2.449 8.883 2.555 1.00 90.69 92 LEU A O 1
ATOM 756 N N . GLU A 1 93 ? -1.006 8.776 0.836 1.00 89.31 93 GLU A N 1
ATOM 757 C CA . GLU A 1 93 ? -1.831 9.545 -0.099 1.00 89.31 93 GLU A CA 1
ATOM 758 C C . GLU A 1 93 ? -3.154 8.841 -0.411 1.00 89.31 93 GLU A C 1
ATOM 760 O O . GLU A 1 93 ? -4.199 9.489 -0.484 1.00 89.31 93 GLU A O 1
ATOM 765 N N . ALA A 1 94 ? -3.137 7.516 -0.570 1.00 89.50 94 ALA A N 1
ATOM 766 C CA . ALA A 1 94 ? -4.331 6.717 -0.814 1.00 89.50 94 ALA A CA 1
ATOM 767 C C . ALA A 1 94 ? -5.330 6.853 0.344 1.00 89.50 94 ALA A C 1
ATOM 769 O O . ALA A 1 94 ? -6.511 7.117 0.121 1.00 89.50 94 ALA A O 1
ATOM 770 N N . LEU A 1 95 ? -4.856 6.741 1.587 1.00 90.75 95 LEU A N 1
ATOM 771 C CA . LEU A 1 95 ? -5.702 6.898 2.771 1.00 90.75 95 LEU A CA 1
ATOM 772 C C . LEU A 1 95 ? -6.172 8.344 2.950 1.00 90.75 95 LEU A C 1
ATOM 774 O O . LEU A 1 95 ? -7.337 8.578 3.276 1.00 90.75 95 LEU A O 1
ATOM 778 N N . GLU A 1 96 ? -5.303 9.317 2.680 1.00 90.62 96 GLU A N 1
ATOM 779 C CA . GLU A 1 96 ? -5.646 10.735 2.724 1.00 90.62 96 GLU A CA 1
ATOM 780 C C . GLU A 1 96 ? -6.749 11.101 1.725 1.00 90.62 96 GLU A C 1
ATOM 782 O O . GLU A 1 96 ? -7.691 11.807 2.100 1.00 90.62 96 GLU A O 1
ATOM 787 N N . ARG A 1 97 ? -6.681 10.590 0.490 1.00 88.19 97 ARG A N 1
ATOM 788 C CA . ARG A 1 97 ? -7.714 10.796 -0.541 1.00 88.19 97 ARG A CA 1
ATOM 789 C C . ARG A 1 97 ? -9.070 10.229 -0.122 1.00 88.19 97 ARG A C 1
ATOM 791 O O . ARG A 1 97 ? -10.094 10.854 -0.382 1.00 88.19 97 ARG A O 1
ATOM 798 N N . GLU A 1 98 ? -9.073 9.122 0.618 1.00 90.19 98 GLU A N 1
ATOM 799 C CA . GLU A 1 98 ? -10.276 8.531 1.224 1.00 90.19 98 GLU A CA 1
ATOM 800 C C . GLU A 1 98 ? -10.729 9.243 2.518 1.00 90.19 98 GLU A C 1
ATOM 802 O O . GLU A 1 98 ? -11.640 8.790 3.222 1.00 90.19 98 GLU A O 1
ATOM 807 N N . GLY A 1 99 ? -10.096 10.365 2.878 1.00 90.00 99 GLY A N 1
ATOM 808 C CA . GLY A 1 99 ? -10.412 11.126 4.087 1.00 90.00 99 GLY A CA 1
ATOM 809 C C . GLY A 1 99 ? -10.101 10.358 5.373 1.00 90.00 99 GLY A C 1
ATOM 810 O O . GLY A 1 99 ? -10.771 10.552 6.395 1.00 90.00 99 GLY A O 1
ATOM 811 N N . ARG A 1 100 ? -9.121 9.452 5.326 1.00 89.62 100 ARG A N 1
ATOM 812 C CA . ARG A 1 100 ? -8.665 8.648 6.459 1.00 89.62 100 ARG A CA 1
ATOM 813 C C . ARG A 1 100 ? -7.293 9.115 6.927 1.00 89.62 100 ARG A C 1
ATOM 815 O O . ARG A 1 100 ? -6.436 9.482 6.129 1.00 89.62 100 ARG A O 1
ATOM 822 N N . ALA A 1 101 ? -7.098 9.109 8.238 1.00 88.75 101 ALA A N 1
ATOM 823 C CA . ALA A 1 101 ? -5.808 9.349 8.864 1.00 88.75 101 ALA A CA 1
ATOM 824 C C . ALA A 1 101 ? -5.348 8.052 9.527 1.00 88.75 101 ALA A C 1
ATOM 826 O O . ALA A 1 101 ? -5.988 7.561 10.455 1.00 88.75 101 ALA A O 1
ATOM 8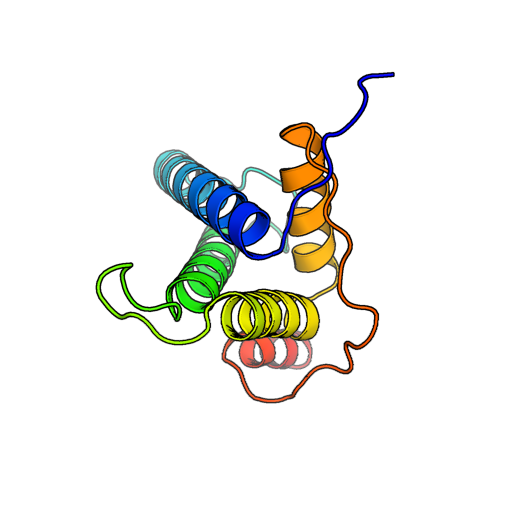27 N N . TRP A 1 102 ? -4.251 7.495 9.031 1.00 91.12 102 TRP A N 1
ATOM 828 C CA . TRP A 1 102 ? -3.596 6.332 9.611 1.00 91.12 102 TRP A CA 1
ATOM 829 C C . TRP A 1 102 ? -2.193 6.735 10.050 1.00 91.12 102 TRP A C 1
ATOM 831 O O . TRP A 1 102 ? -1.492 7.424 9.309 1.00 91.12 102 TRP A O 1
ATOM 841 N N . ASN A 1 103 ? -1.806 6.325 11.255 1.00 85.69 103 ASN A N 1
ATOM 842 C CA . ASN A 1 103 ? -0.492 6.629 11.801 1.00 85.69 103 ASN A CA 1
ATOM 843 C C . ASN A 1 103 ? 0.439 5.442 11.542 1.00 85.69 103 ASN A C 1
ATOM 845 O O . ASN A 1 103 ? 0.194 4.368 12.097 1.00 85.69 103 ASN A O 1
ATOM 849 N N . PRO A 1 104 ? 1.494 5.613 10.731 1.00 83.00 104 PRO A N 1
ATOM 850 C CA . PRO A 1 104 ? 2.441 4.540 10.494 1.00 83.00 104 PRO A CA 1
ATOM 851 C C . PRO A 1 104 ? 3.206 4.179 11.779 1.00 83.00 104 PRO A C 1
ATOM 853 O O . PRO A 1 104 ? 3.460 5.053 12.616 1.00 83.00 104 PRO A O 1
ATOM 856 N N . PRO A 1 105 ? 3.608 2.909 11.946 1.00 79.81 105 PRO A N 1
ATOM 857 C CA . PRO A 1 105 ? 4.406 2.493 13.090 1.00 79.81 105 PRO A CA 1
ATOM 858 C C . PRO A 1 105 ? 5.784 3.172 13.075 1.00 79.81 105 PRO A C 1
ATOM 860 O O . PRO A 1 105 ? 6.442 3.277 12.040 1.00 79.81 105 PRO A O 1
ATOM 863 N N . THR A 1 106 ? 6.235 3.626 14.247 1.00 68.69 106 THR A N 1
ATOM 864 C CA . THR A 1 106 ? 7.493 4.372 14.444 1.00 68.69 106 THR A CA 1
ATOM 865 C C . THR A 1 106 ? 8.755 3.506 14.346 1.00 68.69 106 THR A C 1
ATOM 867 O O . THR A 1 106 ? 9.861 4.041 14.287 1.00 68.69 106 THR A O 1
ATOM 870 N N . GLY A 1 107 ? 8.616 2.178 14.301 1.00 56.81 107 GLY A N 1
ATOM 871 C CA . GLY A 1 107 ? 9.715 1.225 14.153 1.00 56.81 107 GLY A CA 1
ATOM 872 C C . GLY A 1 107 ? 9.710 0.577 12.773 1.00 56.81 107 GLY A C 1
ATOM 873 O O . GLY A 1 107 ? 8.924 -0.324 12.516 1.00 56.81 107 GLY A O 1
ATOM 874 N N . GLY A 1 108 ? 10.600 1.008 11.883 1.00 46.66 108 GLY A N 1
ATOM 875 C CA . GLY A 1 108 ? 10.721 0.426 10.547 1.00 46.66 108 GLY A CA 1
ATOM 876 C C . GLY A 1 108 ? 12.155 0.452 10.043 1.00 46.66 108 GLY A C 1
ATOM 877 O O . GLY A 1 108 ? 12.451 1.150 9.079 1.00 46.66 108 GLY A O 1
ATOM 878 N N . LYS A 1 109 ? 13.064 -0.300 10.681 1.00 45.81 109 LYS A N 1
ATOM 879 C CA . LYS A 1 109 ? 14.259 -0.757 9.954 1.00 45.81 109 LYS A CA 1
ATOM 880 C C . LYS A 1 109 ? 13.793 -1.817 8.949 1.00 45.81 109 LYS A C 1
ATOM 882 O O . LYS A 1 109 ? 13.031 -2.697 9.353 1.00 45.81 109 LYS A O 1
ATOM 887 N N . PRO A 1 110 ? 14.211 -1.752 7.675 1.00 42.56 110 PRO A N 1
ATOM 888 C CA . PRO A 1 110 ? 13.788 -2.724 6.679 1.00 42.56 110 PRO A CA 1
ATOM 889 C C . PRO A 1 110 ? 14.209 -4.126 7.129 1.00 42.56 110 PRO A C 1
ATOM 891 O O . PRO A 1 110 ? 15.396 -4.423 7.266 1.00 42.56 110 PRO A O 1
ATOM 894 N N . ALA A 1 111 ? 13.228 -4.992 7.388 1.00 44.16 111 ALA A N 1
ATOM 895 C CA . ALA A 1 111 ? 13.472 -6.415 7.542 1.00 44.16 111 ALA A CA 1
ATOM 896 C C . ALA A 1 111 ? 13.783 -6.968 6.146 1.00 44.16 111 ALA A C 1
ATOM 898 O O . ALA A 1 111 ? 12.884 -7.218 5.342 1.00 44.16 111 ALA A O 1
ATOM 899 N N . LEU A 1 112 ? 15.073 -7.105 5.839 1.00 44.56 112 LEU A N 1
ATOM 900 C CA . LEU A 1 112 ? 15.575 -7.860 4.693 1.00 44.56 112 LEU A CA 1
ATOM 901 C C . LEU A 1 112 ? 15.016 -9.290 4.758 1.00 44.56 112 LEU A C 1
ATOM 903 O O . LEU A 1 112 ? 15.549 -10.133 5.473 1.00 44.56 112 LEU A O 1
ATOM 907 N N . GLY A 1 113 ? 13.921 -9.562 4.044 1.00 38.94 113 GLY A N 1
ATOM 908 C CA . GLY A 1 113 ? 13.336 -10.906 4.050 1.00 38.94 113 GLY A CA 1
ATOM 909 C C . GLY A 1 113 ? 12.014 -11.111 3.312 1.00 38.94 113 GLY A C 1
ATOM 910 O O . GLY A 1 113 ? 11.376 -12.132 3.535 1.00 38.94 113 GLY A O 1
ATOM 911 N N . GLY A 1 114 ? 11.580 -10.188 2.452 1.00 41.09 114 GLY A N 1
ATOM 912 C CA . GLY A 1 114 ? 10.370 -10.354 1.638 1.00 41.09 114 GLY A CA 1
ATOM 913 C C . GLY A 1 114 ? 10.629 -10.021 0.174 1.00 41.09 114 GLY A C 1
ATOM 914 O O . GLY A 1 114 ? 11.540 -9.253 -0.124 1.00 41.09 114 GLY A O 1
ATOM 915 N N . LEU A 1 115 ? 9.829 -10.585 -0.735 1.00 48.66 115 LEU A N 1
ATOM 916 C CA . LEU A 1 115 ? 9.885 -10.398 -2.197 1.00 48.66 115 LEU A CA 1
ATOM 917 C C . LEU A 1 115 ? 10.026 -8.927 -2.650 1.00 48.66 115 LEU A C 1
ATOM 919 O O . LEU A 1 115 ? 10.658 -8.667 -3.670 1.00 48.66 115 LEU A O 1
ATOM 923 N N . ILE A 1 116 ? 9.576 -7.964 -1.843 1.00 46.38 116 ILE A N 1
ATOM 924 C CA . ILE A 1 116 ? 9.732 -6.518 -2.078 1.00 46.38 116 ILE A CA 1
ATOM 925 C C . ILE A 1 116 ? 11.213 -6.068 -2.032 1.00 46.38 116 ILE A C 1
ATOM 927 O O . ILE A 1 116 ? 11.636 -5.234 -2.828 1.00 46.38 116 ILE A O 1
ATOM 931 N N . ALA A 1 117 ? 12.067 -6.708 -1.223 1.00 47.81 117 ALA A N 1
ATOM 932 C CA . ALA A 1 117 ? 13.519 -6.474 -1.220 1.00 47.81 117 ALA A CA 1
ATOM 933 C C . ALA A 1 117 ? 14.227 -6.990 -2.491 1.00 47.81 117 ALA A C 1
ATOM 935 O O . ALA A 1 117 ? 15.403 -6.694 -2.721 1.00 47.81 117 ALA A O 1
ATOM 936 N N . ARG A 1 118 ? 13.546 -7.793 -3.324 1.00 45.47 118 ARG A N 1
ATOM 937 C CA . ARG A 1 118 ? 14.087 -8.258 -4.610 1.00 45.47 118 ARG A CA 1
ATOM 938 C C . ARG A 1 118 ? 14.175 -7.110 -5.618 1.00 45.47 118 ARG A C 1
ATOM 940 O O . ARG A 1 118 ? 15.145 -7.053 -6.363 1.00 45.47 118 ARG A O 1
ATOM 947 N N . TRP A 1 119 ? 13.245 -6.159 -5.558 1.00 42.16 119 TRP A N 1
ATOM 948 C CA . TRP A 1 119 ? 13.222 -4.982 -6.429 1.00 42.16 119 TRP A CA 1
ATOM 949 C C . TRP A 1 119 ? 14.313 -3.959 -6.090 1.00 42.16 119 TRP A C 1
ATOM 951 O O . TRP A 1 119 ? 14.937 -3.426 -7.004 1.00 42.16 119 TRP A O 1
ATOM 961 N N . ALA A 1 120 ? 14.629 -3.759 -4.803 1.00 43.66 120 ALA A N 1
ATOM 962 C CA . ALA A 1 120 ? 15.753 -2.910 -4.387 1.00 43.66 120 ALA A CA 1
ATOM 963 C C . ALA A 1 120 ? 17.095 -3.402 -4.967 1.00 43.66 120 ALA A C 1
ATOM 965 O O . ALA A 1 120 ? 17.894 -2.603 -5.442 1.00 43.66 120 ALA A O 1
ATOM 966 N N . ARG A 1 121 ? 17.301 -4.727 -5.031 1.00 43.94 121 ARG A N 1
ATOM 967 C CA . ARG A 1 121 ? 18.501 -5.331 -5.639 1.00 43.94 121 ARG A CA 1
ATOM 968 C C . ARG A 1 121 ? 18.537 -5.265 -7.165 1.00 43.94 121 ARG A C 1
ATOM 970 O O . ARG A 1 121 ? 19.620 -5.165 -7.723 1.00 43.94 121 ARG A O 1
ATOM 977 N N . CYS A 1 122 ? 17.392 -5.308 -7.845 1.00 46.22 122 CYS A N 1
ATOM 978 C CA . CYS A 1 122 ? 17.353 -5.168 -9.305 1.00 46.22 122 CYS A CA 1
ATOM 979 C C . CYS A 1 122 ? 17.688 -3.744 -9.783 1.00 46.22 122 CYS A C 1
ATOM 981 O O . CYS A 1 122 ? 18.043 -3.576 -10.943 1.00 46.22 122 CYS A O 1
ATOM 983 N N . ARG A 1 123 ? 17.608 -2.731 -8.909 1.00 42.31 123 ARG A N 1
ATOM 984 C CA . ARG A 1 123 ? 17.894 -1.325 -9.239 1.00 42.31 123 ARG A CA 1
ATOM 985 C C . ARG A 1 123 ? 19.373 -0.937 -9.111 1.00 42.31 123 ARG A C 1
ATOM 987 O O . ARG A 1 123 ? 19.799 0.008 -9.759 1.00 42.31 123 ARG A O 1
ATOM 994 N N . GLU A 1 124 ? 20.146 -1.647 -8.293 1.00 43.59 124 GLU A N 1
ATOM 995 C CA . GLU A 1 124 ? 21.572 -1.356 -8.050 1.00 43.59 124 GLU A CA 1
ATOM 996 C C . GLU A 1 124 ? 22.525 -2.123 -8.990 1.00 43.59 124 GLU A C 1
ATOM 998 O O . GLU A 1 124 ? 23.739 -1.977 -8.888 1.00 43.59 124 GLU A O 1
ATOM 1003 N N . GLY A 1 125 ? 21.990 -2.946 -9.898 1.00 42.47 125 GLY A N 1
ATOM 1004 C CA . GLY A 1 125 ? 22.761 -3.798 -10.810 1.00 42.47 125 GLY A CA 1
ATOM 1005 C C . GLY A 1 125 ? 22.546 -3.507 -12.298 1.00 42.47 125 GLY A C 1
ATOM 1006 O O . GLY A 1 125 ? 22.535 -4.457 -13.079 1.00 42.47 125 GLY A O 1
ATOM 1007 N N . GLY A 1 126 ? 22.324 -2.242 -12.671 1.00 35.81 126 GLY A N 1
ATOM 1008 C CA . GLY A 1 126 ? 22.208 -1.775 -14.059 1.00 35.81 126 GLY A CA 1
ATOM 1009 C C . GLY A 1 126 ? 23.285 -0.760 -14.405 1.00 35.81 126 GLY A C 1
ATOM 1010 O O . GLY A 1 126 ? 23.456 0.179 -13.597 1.00 35.81 126 GLY A O 1
#